Protein AF-A0A7S1MXW8-F1 (afdb_monomer)

Organism: Hemiselmis andersenii (NCBI:txid464988)

InterPro domains:
  IPR040503 tRNA uridine(34) hydroxylase, N-terminal [PF17773] (34-128)

Solvent-accessible surface area (backbone atoms only — not comparable to full-atom values): 9151 Å² total; per-residue (Å²): 136,61,68,63,59,51,55,48,69,64,61,74,37,89,61,66,40,98,86,70,44,45,81,88,77,61,58,49,83,75,39,88,33,26,31,38,38,37,39,62,32,83,33,71,36,93,52,51,68,58,50,50,50,51,52,46,70,64,35,55,81,42,56,36,22,23,46,32,31,32,10,49,59,18,39,31,37,43,33,39,30,22,53,84,33,44,72,58,53,51,45,48,44,62,42,34,79,58,40,53,88,54,66,75,47,69,54,76,76,36,53,80,92,68,56,94,51,96,49,65,43,74,40,84,40,90,56,56,66,92,80,84,63,96,62,87,76,68,74,90,72,62,79,82,87,68,53,77,64,59,48,62,75,71,111

pLDDT: mean 82.69, std 17.34, range [33.16, 98.06]

Nearest PDB structures (foldseek):
  4f67-assembly1_A  TM=8.092E-01  e=3.714E-08  Legionella pneumophila subsp. pneumophila str. Philadelphia 1
  8r0a-assembly1_J  TM=6.116E-01  e=1.715E-03  Homo sapiens
  8h6l-assembly1_4B  TM=6.075E-01  e=1.938E-03  Homo sapiens
  8y6o-assembly1_N  TM=6.286E-01  e=4.031E-03  Homo sapiens
  8h6j-assembly1_4B  TM=5.244E-01  e=1.518E-03  Homo sapiens

Secondary structure (DSSP, 8-state):
--HHHHHHHSSS-PPPPTTSPPTTS--GGG-S-EEEEEEEE----S-HHHHHHHHHHHHTTTT-EEEEEEETTEEEEEEEEEGGGHHHHHHHHHTSGGGTT---EE---B-GGG-S-SSEEEEE-S-SS--S-SS---TTS--PPPPHHHHHHT-

Foldseek 3Di:
DVVLVVVVVPWQAFDQPPVRAGPPRDQLVVFQWKKKKWWWFQAFDPDQVVVLVLCCVRCVRQVKFWEWETARRAITTIIIGRPVCVVNNVSSQCRDPRNPPIDIDIDDTHGPVPDPGDHHHYDYDNDNDPPVDPDDDPVVPPPDDDDPVRVVVVD

Sequence (155 aa):
TALFDDLAAKRRGYAIQEDGTLPGGVDPKDAKGWVMVSFYRLKGVADVEELVTRMRLAWEPLGVLGRVYVAEEGVNAQVSVPDNMVTMFESTVLAMDELEGVYLNKDDPLSMEQLPFSRLQIKPRRQVLSDGLGHGLDWDNNGKKLDPQEWHEAL

Radius of gyration: 17.22 Å; Cα contacts (8 Å, |Δi|>4): 247; chains: 1; bounding box: 45×51×38 Å

Mean predicted aligned error: 8.68 Å

Structure (mmCIF, N/CA/C/O backbone):
data_AF-A0A7S1MXW8-F1
#
_entry.id   AF-A0A7S1MXW8-F1
#
loop_
_atom_site.group_PDB
_atom_site.id
_atom_site.type_symbol
_atom_site.label_atom_id
_atom_site.label_alt_id
_atom_site.label_comp_id
_atom_site.label_asym_id
_atom_site.label_entity_id
_atom_site.label_seq_id
_atom_site.pdbx_PDB_ins_code
_atom_site.Cartn_x
_atom_site.Cartn_y
_atom_site.Cartn_z
_atom_site.occupancy
_atom_site.B_iso_or_equiv
_atom_site.auth_seq_id
_atom_site.auth_comp_id
_atom_site.auth_asym_id
_atom_site.auth_atom_id
_atom_site.pdbx_PDB_model_num
ATOM 1 N N . THR A 1 1 ? -10.030 18.985 -10.418 1.00 47.41 1 THR A N 1
ATOM 2 C CA . THR A 1 1 ? -11.459 18.654 -10.229 1.00 47.41 1 THR A CA 1
ATOM 3 C C . THR A 1 1 ? -12.115 18.032 -11.463 1.00 47.41 1 THR A C 1
ATOM 5 O O . THR A 1 1 ? -13.322 17.952 -11.504 1.00 47.41 1 THR A O 1
ATOM 8 N N . ALA A 1 2 ? -11.349 17.549 -12.456 1.00 33.16 2 ALA A N 1
ATOM 9 C CA . ALA A 1 2 ? -11.867 16.696 -13.544 1.00 33.16 2 ALA A CA 1
ATOM 10 C C . ALA A 1 2 ? -11.055 15.389 -13.691 1.00 33.16 2 ALA A C 1
ATOM 12 O O . ALA A 1 2 ? -11.583 14.372 -14.114 1.00 33.16 2 ALA A O 1
ATOM 13 N N . LEU A 1 3 ? -9.785 15.393 -13.258 1.00 35.97 3 LEU A N 1
ATOM 14 C CA . LEU A 1 3 ? -8.923 14.205 -13.203 1.00 35.97 3 LEU A CA 1
ATOM 15 C C . LEU A 1 3 ? -9.336 13.209 -12.097 1.00 35.97 3 LEU A C 1
ATOM 17 O O . LEU A 1 3 ? -9.142 12.012 -12.254 1.00 35.97 3 LEU A O 1
ATOM 21 N N . PHE A 1 4 ? -9.929 13.702 -11.000 1.00 38.59 4 PHE A N 1
ATOM 22 C CA . PHE A 1 4 ? -10.406 12.876 -9.878 1.00 38.59 4 PHE A CA 1
ATOM 23 C C . PHE A 1 4 ? -11.662 12.070 -10.244 1.00 38.59 4 PHE A C 1
ATOM 25 O O . PHE A 1 4 ? -11.725 10.880 -9.948 1.00 38.59 4 PHE A O 1
ATOM 32 N N . ASP A 1 5 ? -12.609 12.683 -10.957 1.00 37.53 5 ASP A N 1
ATOM 33 C CA . ASP A 1 5 ? -13.838 12.004 -11.382 1.00 37.53 5 ASP A CA 1
ATOM 34 C C . ASP A 1 5 ? -13.586 11.021 -12.537 1.00 37.53 5 ASP A C 1
ATOM 36 O O . ASP A 1 5 ? -14.232 9.978 -12.606 1.00 37.53 5 ASP A O 1
ATOM 40 N N . ASP A 1 6 ? -12.603 11.288 -13.411 1.00 38.28 6 ASP A N 1
ATOM 41 C CA . ASP A 1 6 ? -12.245 10.357 -14.497 1.00 38.28 6 ASP A CA 1
ATOM 42 C C . ASP A 1 6 ? -11.466 9.128 -13.976 1.00 38.28 6 ASP A C 1
ATOM 44 O O . ASP A 1 6 ? -11.651 8.025 -14.495 1.00 38.28 6 ASP A O 1
ATOM 48 N N . LEU A 1 7 ? -10.683 9.279 -12.894 1.00 40.88 7 LEU A N 1
ATOM 49 C CA . LEU A 1 7 ? -10.058 8.163 -12.160 1.00 40.88 7 LEU A CA 1
ATOM 50 C C . LEU A 1 7 ? -11.096 7.277 -11.451 1.00 40.88 7 LEU A C 1
ATOM 52 O O . LEU A 1 7 ? -10.942 6.059 -11.425 1.00 40.88 7 LEU A O 1
ATOM 56 N N . ALA A 1 8 ? -12.176 7.863 -10.926 1.00 41.28 8 ALA A N 1
ATOM 57 C CA . ALA A 1 8 ? -13.292 7.114 -10.345 1.00 41.28 8 ALA A CA 1
ATOM 58 C C . ALA A 1 8 ? -14.174 6.433 -11.416 1.00 41.28 8 ALA A C 1
ATOM 60 O O . ALA A 1 8 ? -14.718 5.352 -11.188 1.00 41.28 8 ALA A O 1
ATOM 61 N N . ALA A 1 9 ? -14.307 7.036 -12.603 1.00 39.56 9 ALA A N 1
ATOM 62 C CA . ALA A 1 9 ? -15.196 6.550 -13.660 1.00 39.56 9 ALA A CA 1
ATOM 63 C C . ALA A 1 9 ? -14.591 5.438 -14.539 1.00 39.56 9 ALA A C 1
ATOM 65 O O . ALA A 1 9 ? -15.334 4.641 -15.121 1.00 39.56 9 ALA A O 1
ATOM 66 N N . LYS A 1 10 ? -13.259 5.338 -14.650 1.00 42.16 10 LYS A N 1
ATOM 67 C CA . LYS A 1 10 ? -12.596 4.346 -15.512 1.00 42.16 10 LYS A CA 1
ATOM 68 C C . LYS A 1 10 ? -11.809 3.319 -14.696 1.00 42.16 10 LYS A C 1
ATOM 70 O O . LYS A 1 10 ? -10.613 3.451 -14.493 1.00 42.16 10 LYS A O 1
ATOM 75 N N . ARG A 1 11 ? -12.515 2.221 -14.391 1.00 39.59 11 ARG A N 1
ATOM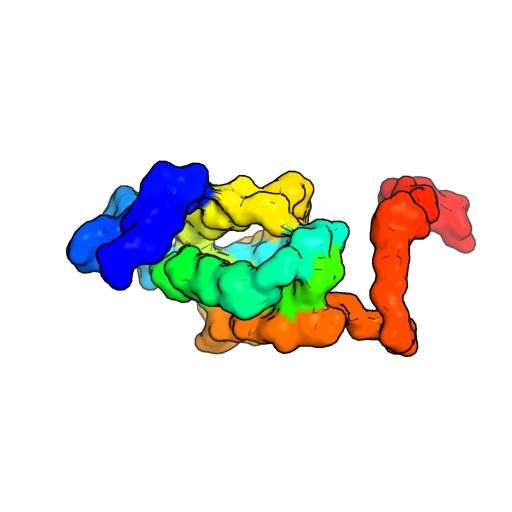 76 C CA . ARG A 1 11 ? -12.045 0.903 -13.898 1.00 39.59 11 ARG A CA 1
ATOM 77 C C . ARG A 1 11 ? -11.887 0.753 -12.375 1.00 39.59 11 ARG A C 1
ATOM 79 O O . ARG A 1 11 ? -10.837 0.972 -11.798 1.00 39.59 11 ARG A O 1
ATOM 86 N N . ARG A 1 12 ? -12.964 0.219 -11.777 1.00 43.47 12 ARG A N 1
ATOM 87 C CA . ARG A 1 12 ? -13.016 -0.635 -10.567 1.00 43.47 12 ARG A CA 1
ATOM 88 C C . ARG A 1 12 ? -12.206 -0.177 -9.335 1.00 43.47 12 ARG A C 1
ATOM 90 O O . ARG A 1 12 ? -11.731 -1.023 -8.593 1.00 43.47 12 ARG A O 1
ATOM 97 N N . GLY A 1 13 ? -12.134 1.121 -9.055 1.00 40.09 13 GLY A N 1
ATOM 98 C CA . GLY A 1 13 ? -11.641 1.667 -7.784 1.00 40.09 13 GLY A CA 1
ATOM 99 C C . GLY A 1 13 ? -12.756 2.386 -7.024 1.00 40.09 13 GLY A C 1
ATOM 100 O O . GLY A 1 13 ? -13.527 3.128 -7.622 1.00 40.09 13 GLY A O 1
ATOM 101 N N . TYR A 1 14 ? -12.864 2.117 -5.724 1.00 52.69 14 TYR A N 1
ATOM 102 C CA . TYR A 1 14 ? -13.848 2.672 -4.787 1.00 52.69 14 TYR A CA 1
ATOM 103 C C . TYR A 1 14 ? -13.944 4.213 -4.875 1.00 52.69 14 TYR A C 1
ATOM 105 O O . TYR A 1 14 ? -12.950 4.903 -4.659 1.00 52.69 14 TYR A O 1
ATOM 113 N N . ALA A 1 15 ? -15.136 4.759 -5.145 1.00 51.59 15 ALA A N 1
ATOM 114 C CA . ALA A 1 15 ? -15.403 6.188 -4.985 1.00 51.59 15 ALA A CA 1
ATOM 115 C C . ALA A 1 15 ? -15.749 6.468 -3.515 1.00 51.59 15 ALA A C 1
ATOM 117 O O . ALA A 1 15 ? -16.684 5.876 -2.972 1.00 51.59 15 ALA A O 1
ATOM 118 N N . ILE A 1 16 ? -14.990 7.354 -2.868 1.00 52.56 16 ILE A N 1
ATOM 119 C CA . ILE A 1 16 ? -15.400 7.962 -1.597 1.00 52.56 16 ILE A CA 1
ATOM 120 C C . ILE A 1 16 ? -16.691 8.738 -1.886 1.00 52.56 16 ILE A C 1
ATOM 122 O O . ILE A 1 16 ? -16.754 9.462 -2.880 1.00 52.56 16 ILE A O 1
ATOM 126 N N . GLN A 1 17 ? -17.728 8.546 -1.069 1.00 54.22 17 GLN A N 1
ATOM 127 C CA . GLN A 1 17 ? -18.995 9.258 -1.246 1.00 54.22 17 GLN A CA 1
ATOM 128 C C . GLN A 1 17 ? -18.777 10.774 -1.083 1.00 54.22 17 GLN A C 1
ATOM 130 O O . GLN A 1 17 ? -17.803 11.202 -0.465 1.00 54.22 17 GLN A O 1
ATOM 135 N N . GLU A 1 18 ? -19.666 11.606 -1.635 1.00 47.53 18 GLU A N 1
ATOM 136 C CA . GLU A 1 18 ? -19.525 13.077 -1.586 1.00 47.53 18 GLU A CA 1
ATOM 137 C C . GLU A 1 18 ? -19.426 13.637 -0.152 1.00 47.53 18 GLU A C 1
ATOM 139 O O . GLU A 1 18 ? -18.860 14.708 0.060 1.00 47.53 18 GLU A O 1
ATOM 144 N N . ASP A 1 19 ? -19.934 12.901 0.840 1.00 53.47 19 ASP A N 1
ATOM 145 C CA . ASP A 1 19 ? -19.858 13.222 2.268 1.00 53.47 19 ASP A CA 1
ATOM 146 C C . ASP A 1 19 ? -18.557 12.747 2.950 1.00 53.47 19 ASP A C 1
ATOM 148 O O . ASP A 1 19 ? -18.391 12.905 4.161 1.00 53.47 19 ASP A O 1
ATOM 152 N N . GLY A 1 20 ? -17.622 12.173 2.188 1.00 55.38 20 GLY A N 1
ATOM 153 C CA . GLY A 1 20 ? -16.368 11.620 2.690 1.00 55.38 20 GLY A CA 1
ATOM 154 C C . GLY A 1 20 ? -16.490 10.210 3.273 1.00 55.38 20 GLY A C 1
ATOM 155 O O . GLY A 1 20 ? -15.490 9.680 3.759 1.00 55.38 20 GLY A O 1
ATOM 156 N N . THR A 1 21 ? -17.674 9.587 3.243 1.00 57.84 21 THR A N 1
ATOM 157 C CA . THR A 1 21 ? -17.875 8.251 3.815 1.00 57.84 21 THR A CA 1
ATOM 158 C C . THR A 1 21 ? -17.450 7.145 2.854 1.00 57.84 21 THR A C 1
ATOM 160 O O . THR A 1 21 ? -17.651 7.204 1.634 1.00 57.84 21 THR A O 1
ATOM 163 N N . LEU A 1 22 ? -16.867 6.083 3.413 1.00 66.81 22 LEU A N 1
ATOM 164 C CA . LEU A 1 22 ? -16.585 4.875 2.651 1.00 66.81 22 LEU A CA 1
ATOM 165 C C . LEU A 1 22 ? -17.907 4.155 2.322 1.00 66.81 22 LEU A C 1
ATOM 167 O O . LEU A 1 22 ? -18.803 4.084 3.171 1.00 66.81 22 LEU A O 1
ATOM 171 N N . PRO A 1 23 ? -18.060 3.609 1.104 1.00 60.16 23 PRO A N 1
ATOM 172 C CA . PRO A 1 23 ? -19.221 2.812 0.729 1.00 60.16 23 PRO A CA 1
ATOM 173 C C . PRO A 1 23 ? -19.513 1.709 1.749 1.00 60.16 23 PRO A C 1
ATOM 175 O O . PRO A 1 23 ? -18.632 0.930 2.113 1.00 60.16 23 PRO A O 1
ATOM 178 N N . GLY A 1 24 ? -20.768 1.653 2.200 1.00 65.81 24 GLY A N 1
ATOM 179 C CA . GLY A 1 24 ? -21.223 0.732 3.246 1.00 65.81 24 GLY A CA 1
ATOM 180 C C . GLY A 1 24 ? -21.213 1.312 4.665 1.00 65.81 24 GLY A C 1
ATOM 181 O O . GLY A 1 24 ? -21.635 0.616 5.582 1.00 65.81 24 GLY A O 1
ATOM 182 N N . GLY A 1 25 ? -20.775 2.565 4.855 1.00 70.38 25 GLY A N 1
ATOM 183 C CA . GLY A 1 25 ? -20.813 3.249 6.155 1.00 70.38 25 GLY A CA 1
ATOM 184 C C . GLY A 1 25 ? -19.839 2.680 7.190 1.00 70.38 25 GLY A C 1
ATOM 185 O O . GLY A 1 25 ? -20.040 2.872 8.385 1.00 70.38 25 GLY A O 1
ATOM 186 N N . VAL A 1 26 ? -18.816 1.950 6.742 1.00 79.00 26 VAL A N 1
ATOM 187 C CA . VAL A 1 26 ? -17.815 1.325 7.612 1.00 79.00 26 VAL A CA 1
ATOM 188 C C . VAL A 1 26 ? -16.696 2.335 7.888 1.00 79.00 26 VAL A C 1
ATOM 190 O O . VAL A 1 26 ? -16.074 2.824 6.944 1.00 79.00 26 VAL A O 1
ATOM 193 N N . ASP A 1 27 ? -16.428 2.647 9.159 1.00 86.50 27 ASP A N 1
ATOM 194 C CA . ASP A 1 27 ? -15.302 3.498 9.572 1.00 86.50 27 ASP A CA 1
ATOM 195 C C . ASP A 1 27 ? -14.084 2.613 9.921 1.00 86.50 27 ASP A C 1
ATOM 197 O O . ASP A 1 27 ? -14.213 1.667 10.707 1.00 86.50 27 ASP A O 1
ATOM 201 N N . PRO A 1 28 ? -12.879 2.882 9.380 1.00 87.94 28 PRO A N 1
ATOM 202 C CA . PRO A 1 28 ? -11.656 2.168 9.761 1.00 87.94 28 PRO A CA 1
ATOM 203 C C . PRO A 1 28 ? -11.374 2.168 11.270 1.00 87.94 28 PRO A C 1
ATOM 205 O O . PRO A 1 28 ? -10.707 1.269 11.775 1.00 87.94 28 PRO A O 1
ATOM 208 N N . LYS A 1 29 ? -11.878 3.162 12.011 1.00 88.06 29 LYS A N 1
ATOM 209 C CA . LYS A 1 29 ? -11.718 3.266 13.470 1.00 88.06 29 LYS A CA 1
ATOM 210 C C . LYS A 1 29 ? -12.522 2.230 14.251 1.00 88.06 29 LYS A C 1
ATOM 212 O O . LYS A 1 29 ? -12.188 1.980 15.405 1.00 88.06 29 LYS A O 1
ATOM 217 N N . ASP A 1 30 ? -13.536 1.626 13.636 1.00 90.88 30 ASP A N 1
ATOM 218 C CA . ASP A 1 30 ? -14.349 0.573 14.255 1.00 90.88 30 ASP A CA 1
ATOM 219 C C . ASP A 1 30 ? -13.671 -0.811 14.206 1.00 90.88 30 ASP A C 1
ATOM 221 O O . ASP A 1 30 ? -14.241 -1.807 14.665 1.00 90.88 30 ASP A O 1
ATOM 225 N N . ALA A 1 31 ? -12.462 -0.891 13.639 1.00 90.94 31 ALA A N 1
ATOM 226 C CA . ALA A 1 31 ? -11.680 -2.115 13.554 1.00 90.94 31 ALA A CA 1
ATOM 227 C C . ALA A 1 31 ? -11.335 -2.682 14.935 1.00 90.94 31 ALA A C 1
ATOM 229 O O . ALA A 1 31 ? -11.013 -1.953 15.877 1.00 90.94 31 ALA A O 1
ATOM 230 N N . LYS A 1 32 ? -11.366 -4.012 15.048 1.00 91.00 32 LYS A N 1
ATOM 231 C CA . LYS A 1 32 ? -11.055 -4.726 16.303 1.00 91.00 32 LYS A CA 1
ATOM 232 C C . LYS A 1 32 ? -9.635 -5.274 16.329 1.00 91.00 32 LYS A C 1
ATOM 234 O O . LYS A 1 32 ? -9.137 -5.647 17.390 1.00 91.00 32 LYS A O 1
ATOM 239 N N . GLY A 1 33 ? -8.993 -5.303 15.173 1.00 94.19 33 GLY A N 1
ATOM 240 C CA . GLY A 1 33 ? -7.628 -5.742 14.982 1.00 94.19 33 GLY A CA 1
ATOM 241 C C . GLY A 1 33 ? -7.107 -5.309 13.623 1.00 94.19 33 GLY A C 1
ATOM 242 O O . GLY A 1 33 ? -7.748 -4.560 12.882 1.00 94.19 33 GLY A O 1
ATOM 243 N N . TRP A 1 34 ? -5.911 -5.785 13.313 1.00 96.25 34 TRP A N 1
ATOM 244 C CA . TRP A 1 34 ? -5.182 -5.411 12.113 1.00 96.25 34 TRP A CA 1
ATOM 245 C C . TRP A 1 34 ? -4.628 -6.646 11.431 1.00 96.25 34 TRP A C 1
ATOM 247 O O . TRP A 1 34 ? -4.123 -7.545 12.093 1.00 96.25 34 TRP A O 1
ATOM 257 N N . VAL A 1 35 ? -4.670 -6.670 10.107 1.00 96.38 35 VAL A N 1
ATOM 258 C CA . VAL A 1 35 ? -4.050 -7.722 9.303 1.00 96.38 35 VAL A CA 1
ATOM 259 C C . VAL A 1 35 ? -2.788 -7.151 8.679 1.00 96.38 35 VAL A C 1
ATOM 261 O O . VAL A 1 35 ? -2.840 -6.124 7.996 1.00 96.38 35 VAL A O 1
ATOM 264 N N . MET A 1 36 ? -1.642 -7.792 8.919 1.00 96.75 36 MET A N 1
ATOM 265 C CA . MET A 1 36 ? -0.435 -7.449 8.172 1.00 96.75 36 MET A CA 1
ATOM 266 C C . MET A 1 36 ? -0.501 -8.077 6.792 1.00 96.75 36 MET A C 1
ATOM 268 O O . MET A 1 36 ? -0.794 -9.261 6.647 1.00 96.75 36 MET A O 1
ATOM 272 N N . VAL A 1 37 ? -0.221 -7.264 5.782 1.00 97.31 37 VAL A N 1
ATOM 273 C CA . VAL A 1 37 ? -0.182 -7.678 4.389 1.00 97.31 37 VA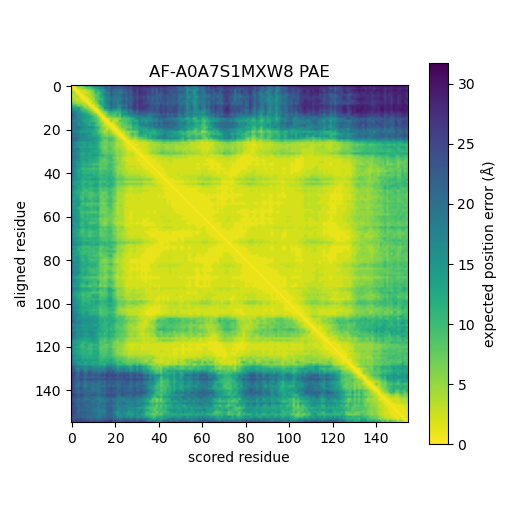L A CA 1
ATOM 274 C C . VAL A 1 37 ? 1.173 -7.297 3.817 1.00 97.31 37 VAL A C 1
ATOM 276 O O . VAL A 1 37 ? 1.579 -6.133 3.856 1.00 97.31 37 VAL A O 1
ATOM 279 N N . SER A 1 38 ? 1.880 -8.282 3.281 1.00 96.94 38 SER A N 1
ATOM 280 C CA . SER A 1 38 ? 3.143 -8.091 2.573 1.00 96.94 38 SER A CA 1
ATOM 281 C C . SER A 1 38 ? 3.022 -8.585 1.141 1.00 96.94 38 SER A C 1
ATOM 283 O O . SER A 1 38 ? 2.401 -9.613 0.866 1.00 96.94 38 SER A O 1
ATOM 285 N N . PHE A 1 39 ? 3.584 -7.827 0.207 1.00 96.88 39 PHE A N 1
ATOM 286 C CA . PHE A 1 39 ? 3.603 -8.206 -1.198 1.00 96.88 39 PHE A CA 1
ATOM 287 C C . PHE A 1 39 ? 4.699 -7.479 -1.963 1.00 96.88 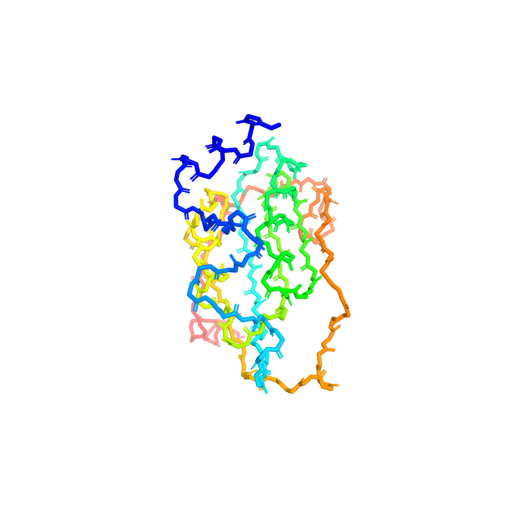39 PHE A C 1
ATOM 289 O O . PHE A 1 39 ? 5.144 -6.390 -1.599 1.00 96.88 39 PHE A O 1
ATOM 296 N N . TYR A 1 40 ? 5.100 -8.080 -3.074 1.00 95.12 40 TYR A N 1
ATOM 297 C CA . TYR A 1 40 ? 5.940 -7.441 -4.069 1.00 95.12 40 TYR A CA 1
ATOM 298 C C . TYR A 1 40 ? 5.417 -7.787 -5.459 1.00 95.12 40 TYR A C 1
ATOM 300 O O . TYR A 1 40 ? 4.862 -8.866 -5.688 1.00 95.12 40 TYR A O 1
ATOM 308 N N . ARG A 1 41 ? 5.594 -6.865 -6.399 1.00 93.12 41 ARG A N 1
ATOM 309 C CA . ARG A 1 41 ? 5.234 -7.059 -7.799 1.00 93.12 41 ARG A CA 1
ATOM 310 C C . ARG A 1 41 ? 6.264 -6.360 -8.666 1.00 93.12 41 ARG A C 1
ATOM 312 O O . ARG A 1 41 ? 6.403 -5.149 -8.585 1.00 93.12 41 ARG A O 1
ATOM 319 N N . LEU A 1 42 ? 6.971 -7.133 -9.480 1.00 90.62 42 LEU A N 1
ATOM 320 C CA . LEU A 1 42 ? 8.009 -6.645 -10.389 1.00 90.62 42 LEU A CA 1
ATOM 321 C C . LEU A 1 42 ? 7.401 -6.502 -11.788 1.00 90.62 42 LEU A C 1
ATOM 323 O O . LEU A 1 42 ? 7.672 -7.293 -12.685 1.00 90.62 42 LEU A O 1
ATOM 327 N N . LYS A 1 43 ? 6.448 -5.574 -11.911 1.00 89.31 43 LYS A N 1
ATOM 328 C CA . LYS A 1 43 ? 5.798 -5.194 -13.171 1.00 89.31 43 LYS A CA 1
ATOM 329 C C . LYS A 1 43 ? 6.140 -3.731 -13.417 1.00 89.31 43 LYS A C 1
ATOM 331 O O . LYS A 1 43 ? 6.025 -2.926 -12.496 1.00 89.31 43 LYS A O 1
ATOM 336 N N . GLY A 1 44 ? 6.551 -3.412 -14.643 1.00 89.38 44 GLY A N 1
ATOM 337 C CA . GLY A 1 44 ? 7.003 -2.071 -15.002 1.00 89.38 44 GLY A CA 1
ATOM 338 C C . GLY A 1 44 ? 5.978 -0.986 -14.661 1.00 89.38 44 GLY A C 1
ATOM 339 O O . GLY A 1 44 ? 4.793 -1.129 -14.967 1.00 89.38 44 GLY A O 1
ATOM 340 N N . VAL A 1 45 ? 6.450 0.098 -14.050 1.00 93.19 45 VAL A N 1
ATOM 341 C CA . VAL A 1 45 ? 5.661 1.276 -13.672 1.00 93.19 45 VAL A CA 1
ATOM 342 C C . VAL A 1 45 ? 6.056 2.431 -14.586 1.00 93.19 45 VAL A C 1
ATOM 344 O O . VAL A 1 45 ? 7.198 2.881 -14.554 1.00 93.19 45 VAL A O 1
ATOM 347 N N . ALA A 1 46 ? 5.116 2.908 -15.406 1.00 92.50 46 ALA A N 1
ATOM 348 C CA . ALA A 1 46 ? 5.385 3.966 -16.384 1.00 92.50 46 ALA A CA 1
ATOM 349 C C . ALA A 1 46 ? 5.572 5.346 -15.732 1.00 92.50 46 ALA A C 1
ATOM 351 O O . ALA A 1 46 ? 6.468 6.091 -16.120 1.00 92.50 46 ALA A O 1
ATOM 352 N N . ASP A 1 47 ? 4.740 5.668 -14.739 1.00 94.69 47 ASP A N 1
ATOM 353 C CA . ASP A 1 47 ? 4.834 6.898 -13.954 1.00 94.69 47 ASP A CA 1
ATOM 354 C C . ASP A 1 47 ? 4.769 6.560 -12.458 1.00 94.69 47 ASP A C 1
ATOM 356 O O . ASP A 1 47 ? 3.718 6.246 -11.890 1.00 94.69 47 ASP A O 1
ATOM 360 N N . VAL A 1 48 ? 5.941 6.587 -11.820 1.00 96.06 48 VAL A N 1
ATOM 361 C CA . VAL A 1 48 ? 6.104 6.266 -10.398 1.00 96.06 48 VAL A CA 1
ATOM 362 C C . VAL A 1 48 ? 5.354 7.262 -9.513 1.00 96.06 48 VAL A C 1
ATOM 364 O O . VAL A 1 48 ? 4.734 6.854 -8.532 1.00 96.06 48 VAL A O 1
ATOM 367 N N . GLU A 1 49 ? 5.387 8.554 -9.836 1.00 95.81 49 GLU A N 1
ATOM 368 C CA . GLU A 1 49 ? 4.761 9.591 -9.007 1.00 95.81 49 GLU A CA 1
ATOM 369 C C . GLU A 1 49 ? 3.232 9.536 -9.102 1.00 95.81 49 GLU A C 1
ATOM 371 O O . GLU A 1 49 ? 2.526 9.712 -8.098 1.00 95.81 49 GLU A O 1
ATOM 376 N N . GLU A 1 50 ? 2.709 9.221 -10.289 1.00 94.56 50 GLU A N 1
ATOM 377 C CA . GLU A 1 50 ? 1.283 8.982 -10.492 1.00 94.56 50 GLU A CA 1
ATOM 378 C C . GLU A 1 50 ? 0.804 7.773 -9.676 1.00 94.56 50 GLU A C 1
ATOM 380 O O . GLU A 1 50 ? -0.177 7.879 -8.933 1.00 94.56 50 GLU A O 1
ATOM 385 N N . LEU A 1 51 ? 1.524 6.645 -9.733 1.00 94.75 51 LEU A N 1
ATOM 386 C CA . LEU A 1 51 ? 1.175 5.449 -8.962 1.00 94.75 51 LEU A CA 1
ATOM 387 C C . LEU A 1 51 ? 1.254 5.700 -7.449 1.00 94.75 51 LEU A C 1
ATOM 389 O O . LEU A 1 51 ? 0.357 5.293 -6.709 1.00 94.75 51 LEU A O 1
ATOM 393 N N . VAL A 1 52 ? 2.278 6.420 -6.978 1.00 95.19 52 VAL A N 1
ATOM 394 C CA . VAL A 1 52 ? 2.402 6.821 -5.565 1.00 95.19 52 VAL A CA 1
ATOM 395 C C . VAL A 1 52 ? 1.197 7.658 -5.134 1.00 95.19 52 VAL A C 1
ATOM 397 O O . VAL A 1 52 ? 0.636 7.422 -4.060 1.00 95.19 52 VAL A O 1
ATOM 400 N N . THR A 1 53 ? 0.780 8.615 -5.965 1.00 92.88 53 THR A N 1
ATOM 401 C CA . THR A 1 53 ? -0.413 9.435 -5.718 1.00 92.88 53 THR A CA 1
ATOM 402 C C . THR A 1 53 ? -1.679 8.583 -5.668 1.00 92.88 53 THR A C 1
ATOM 404 O O . THR A 1 53 ? -2.446 8.699 -4.712 1.00 92.88 53 THR A O 1
ATOM 407 N N . ARG A 1 54 ? -1.880 7.683 -6.640 1.00 92.69 54 ARG A N 1
ATOM 408 C CA . ARG A 1 54 ? -3.037 6.774 -6.679 1.00 92.69 54 ARG A CA 1
ATOM 409 C C . ARG A 1 54 ? -3.111 5.883 -5.441 1.00 92.69 54 ARG A C 1
ATOM 411 O O . ARG A 1 54 ? -4.158 5.822 -4.802 1.00 92.69 54 ARG A O 1
ATOM 418 N N . MET A 1 55 ? -2.004 5.244 -5.062 1.00 94.81 55 MET A N 1
ATOM 419 C CA . MET A 1 55 ? -1.929 4.413 -3.854 1.00 94.81 55 MET A CA 1
ATOM 420 C C . MET A 1 55 ? -2.249 5.214 -2.595 1.00 94.81 55 MET A C 1
ATOM 422 O O . MET A 1 55 ? -2.987 4.748 -1.733 1.00 94.81 55 MET A O 1
ATOM 426 N N . ARG A 1 56 ? -1.725 6.440 -2.491 1.00 92.81 56 ARG A N 1
ATOM 427 C CA . ARG A 1 56 ? -1.976 7.309 -1.341 1.00 92.81 56 ARG A CA 1
ATOM 428 C C . ARG A 1 56 ? -3.458 7.632 -1.198 1.00 92.81 56 ARG A C 1
ATOM 430 O O . ARG A 1 56 ? -4.025 7.415 -0.131 1.00 92.81 56 ARG A O 1
ATOM 437 N N . LEU A 1 57 ? -4.072 8.107 -2.279 1.00 87.62 57 LEU A N 1
ATOM 438 C CA . LEU A 1 57 ? -5.486 8.475 -2.305 1.00 87.62 57 LEU A CA 1
AT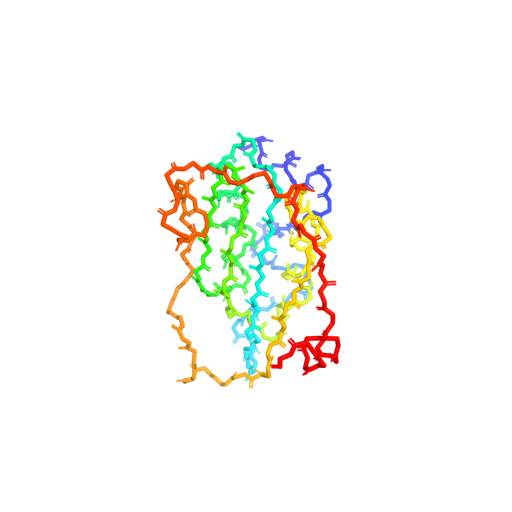OM 439 C C . LEU A 1 57 ? -6.400 7.277 -2.036 1.00 87.62 57 LEU A C 1
ATOM 441 O O . LEU A 1 57 ? -7.436 7.441 -1.403 1.00 87.62 57 LEU A O 1
ATOM 445 N N . ALA A 1 58 ? -6.011 6.082 -2.484 1.00 88.06 58 ALA A N 1
ATOM 446 C CA . ALA A 1 58 ? -6.781 4.867 -2.259 1.00 88.06 58 ALA A CA 1
ATOM 447 C C . ALA A 1 58 ? -6.646 4.320 -0.829 1.00 88.06 58 ALA A C 1
ATOM 449 O O . ALA A 1 58 ? -7.613 3.785 -0.297 1.00 88.06 58 ALA A O 1
ATOM 450 N N . TRP A 1 59 ? -5.464 4.402 -0.208 1.00 94.62 59 TRP A N 1
ATOM 451 C CA . TRP A 1 59 ? -5.166 3.661 1.027 1.00 94.62 59 TRP A CA 1
ATOM 452 C C . TRP A 1 59 ? -5.202 4.508 2.301 1.00 94.62 59 TRP A C 1
ATOM 454 O O . TRP A 1 59 ? -5.522 3.969 3.361 1.00 94.62 59 TRP A O 1
ATOM 464 N N . GLU A 1 60 ? -4.921 5.815 2.232 1.00 91.50 60 GLU A N 1
ATOM 465 C CA . GLU A 1 60 ? -5.029 6.700 3.406 1.00 91.50 60 GLU A CA 1
ATOM 466 C C . GLU A 1 60 ? -6.454 6.729 3.999 1.00 91.50 60 GLU A C 1
ATOM 468 O O . GLU A 1 60 ? -6.577 6.568 5.216 1.00 91.50 60 GLU A O 1
ATOM 473 N N . PRO A 1 61 ? -7.538 6.841 3.201 1.00 90.56 61 PRO A N 1
ATOM 474 C CA . PRO A 1 61 ? -8.908 6.835 3.726 1.00 90.56 61 PRO A CA 1
ATOM 475 C C . PRO A 1 61 ? -9.312 5.516 4.390 1.00 90.56 61 PRO A C 1
ATOM 477 O O . PRO A 1 61 ? -10.188 5.509 5.245 1.0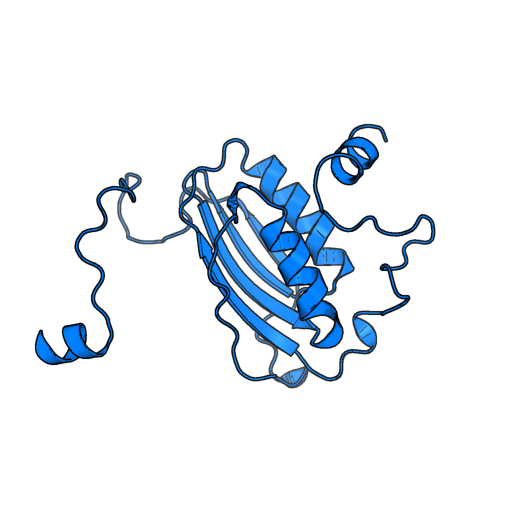0 90.56 61 PRO A O 1
ATOM 480 N N . LEU A 1 62 ? -8.663 4.407 4.022 1.00 92.25 62 LEU A N 1
ATOM 481 C CA . LEU A 1 62 ? -8.909 3.079 4.592 1.00 92.25 62 LEU A CA 1
ATOM 482 C C . LEU A 1 62 ? -8.191 2.864 5.931 1.00 92.25 62 LEU A C 1
ATOM 484 O O . LEU A 1 62 ? -8.249 1.773 6.488 1.00 92.25 62 LEU A O 1
ATOM 488 N N . GLY A 1 63 ? -7.460 3.864 6.434 1.00 94.06 63 GLY A N 1
ATOM 489 C CA . GLY A 1 63 ? -6.689 3.742 7.670 1.00 94.06 63 GLY A CA 1
ATOM 490 C C . GLY A 1 63 ? -5.476 2.814 7.554 1.00 94.06 63 GLY A C 1
ATOM 491 O O . GLY A 1 63 ? -4.963 2.360 8.573 1.00 94.06 63 GLY A O 1
ATOM 492 N N . VAL A 1 64 ? -5.007 2.522 6.337 1.00 96.75 64 VAL A N 1
ATOM 493 C CA . VAL A 1 64 ? -3.833 1.667 6.116 1.00 96.75 64 VAL A CA 1
ATOM 494 C C . VAL A 1 64 ? -2.590 2.333 6.701 1.00 96.75 64 VAL A C 1
ATOM 496 O O . VAL A 1 64 ? -2.365 3.531 6.534 1.00 96.75 64 VAL A O 1
ATOM 499 N N . LEU A 1 65 ? -1.743 1.541 7.350 1.00 97.31 65 LEU A N 1
ATOM 500 C CA . LEU A 1 65 ? -0.434 1.946 7.861 1.00 97.31 65 LEU A CA 1
ATOM 501 C C . LEU A 1 65 ? 0.638 1.098 7.184 1.00 97.31 65 LEU A C 1
ATOM 503 O O . LEU A 1 65 ? 0.357 -0.021 6.777 1.00 97.31 65 LEU A O 1
ATOM 507 N N . GLY A 1 66 ? 1.873 1.582 7.050 1.00 97.06 66 GLY A N 1
ATOM 508 C CA . GLY A 1 66 ? 2.907 0.752 6.431 1.00 97.06 66 GLY A CA 1
ATOM 509 C C . GLY A 1 66 ? 3.986 1.487 5.675 1.00 97.06 66 GLY A C 1
ATOM 510 O O . GLY A 1 66 ? 4.093 2.715 5.699 1.00 97.06 66 GLY A O 1
ATOM 511 N N . ARG A 1 67 ? 4.796 0.699 4.974 1.00 97.75 67 ARG A N 1
ATOM 512 C CA . ARG A 1 67 ? 5.835 1.169 4.065 1.00 97.75 67 ARG A CA 1
ATOM 513 C C . ARG A 1 67 ? 5.634 0.540 2.702 1.00 97.75 67 ARG A C 1
ATOM 515 O O . ARG A 1 67 ? 5.481 -0.670 2.582 1.00 97.75 67 ARG A O 1
ATOM 522 N N . VAL A 1 68 ? 5.671 1.388 1.690 1.00 98.06 68 VAL A N 1
ATOM 523 C CA . VAL A 1 68 ? 5.496 1.005 0.296 1.00 98.06 68 VAL A CA 1
ATOM 524 C C . VAL A 1 68 ? 6.590 1.704 -0.492 1.00 98.06 68 VAL A C 1
ATOM 526 O O . VAL A 1 68 ? 6.784 2.917 -0.372 1.00 98.06 68 VAL A O 1
ATOM 529 N N . TYR A 1 69 ? 7.333 0.933 -1.267 1.00 97.69 69 TYR A N 1
ATOM 530 C CA . TYR A 1 69 ? 8.355 1.416 -2.174 1.00 97.69 69 TYR A CA 1
ATOM 531 C C . TYR A 1 69 ? 7.886 1.193 -3.598 1.00 97.69 69 TYR A C 1
ATOM 533 O O . TYR A 1 69 ? 7.430 0.104 -3.936 1.00 97.69 69 TYR A O 1
ATOM 541 N N . VAL A 1 70 ? 8.006 2.240 -4.404 1.00 97.25 70 VAL A N 1
ATOM 542 C CA . VAL A 1 70 ? 7.616 2.235 -5.812 1.00 97.25 70 VAL A CA 1
ATOM 543 C C . VAL A 1 70 ? 8.828 2.658 -6.628 1.00 97.25 70 VAL A C 1
ATOM 545 O O . VAL A 1 70 ? 9.470 3.655 -6.298 1.00 97.25 70 VAL A O 1
ATOM 548 N N . ALA A 1 71 ? 9.157 1.894 -7.658 1.00 95.00 71 ALA A N 1
ATOM 549 C CA . ALA A 1 71 ? 10.196 2.204 -8.630 1.00 95.00 71 ALA A CA 1
ATOM 550 C C . ALA A 1 71 ? 9.709 1.807 -10.028 1.00 95.00 71 ALA A C 1
ATOM 552 O O . ALA A 1 71 ? 8.687 1.139 -10.161 1.00 95.00 71 ALA A O 1
ATOM 553 N N . GLU A 1 72 ? 10.458 2.172 -11.066 1.00 93.31 72 GLU A N 1
ATOM 554 C CA . GLU A 1 72 ? 10.123 1.812 -12.454 1.00 93.31 72 GLU A CA 1
ATOM 555 C C . GLU A 1 72 ? 10.013 0.291 -12.658 1.00 93.31 72 GLU A C 1
ATOM 557 O O . GLU A 1 72 ? 9.232 -0.165 -13.484 1.00 93.31 72 GLU A O 1
ATOM 562 N N . GLU A 1 73 ? 10.747 -0.508 -11.878 1.00 90.81 73 GLU A N 1
ATOM 563 C CA . GLU A 1 73 ? 10.698 -1.975 -11.944 1.00 90.81 73 GLU A CA 1
ATOM 564 C C . GLU A 1 73 ? 9.485 -2.598 -11.229 1.00 90.81 73 GLU A C 1
ATOM 566 O O . GLU A 1 73 ? 9.204 -3.779 -11.434 1.00 90.81 73 GLU A O 1
ATOM 571 N N . GLY A 1 74 ? 8.782 -1.842 -10.373 1.00 93.56 74 GLY A N 1
ATOM 572 C CA . GLY A 1 74 ? 7.637 -2.361 -9.631 1.00 93.56 74 GLY A CA 1
ATOM 573 C C . GLY A 1 74 ? 7.432 -1.796 -8.228 1.00 93.56 74 GLY A C 1
ATOM 574 O O . GLY A 1 74 ? 7.770 -0.653 -7.915 1.00 93.56 74 GLY A O 1
ATOM 575 N N . VAL A 1 75 ? 6.827 -2.621 -7.371 1.00 96.69 75 VAL A N 1
ATOM 576 C CA . VAL A 1 75 ? 6.353 -2.258 -6.030 1.00 96.69 75 VAL A CA 1
ATOM 577 C C . VAL A 1 75 ? 6.788 -3.298 -5.000 1.00 96.69 75 VAL A C 1
ATOM 579 O O . VAL A 1 75 ? 6.690 -4.501 -5.238 1.00 96.69 75 VAL A O 1
ATOM 582 N N . ASN A 1 76 ? 7.205 -2.836 -3.823 1.00 97.06 76 ASN A N 1
ATOM 583 C CA . ASN A 1 76 ? 7.381 -3.655 -2.623 1.00 97.06 76 ASN A CA 1
ATOM 584 C C . ASN A 1 76 ? 6.642 -2.995 -1.455 1.00 97.06 76 ASN A C 1
ATOM 586 O O . ASN A 1 76 ? 6.830 -1.805 -1.196 1.00 97.06 76 ASN A O 1
ATOM 590 N N . ALA A 1 77 ? 5.787 -3.746 -0.768 1.00 97.56 77 ALA A N 1
ATOM 591 C CA . ALA A 1 77 ? 4.917 -3.225 0.269 1.00 97.56 77 ALA A CA 1
ATOM 592 C C . ALA A 1 77 ? 4.860 -4.141 1.494 1.00 97.56 77 ALA A C 1
ATOM 594 O O . ALA A 1 77 ? 4.739 -5.362 1.391 1.00 97.56 77 ALA A O 1
ATOM 595 N N . GLN A 1 78 ? 4.859 -3.508 2.665 1.00 97.38 78 GLN A N 1
ATOM 596 C CA . GLN A 1 78 ? 4.487 -4.116 3.933 1.00 97.38 78 GLN A CA 1
ATOM 597 C C . GLN A 1 78 ? 3.569 -3.146 4.672 1.00 97.38 78 GLN A C 1
ATOM 599 O O . GLN A 1 78 ? 3.978 -2.036 5.033 1.00 97.38 78 GLN A O 1
ATOM 604 N N . VAL A 1 79 ? 2.319 -3.552 4.863 1.00 97.75 79 VAL A N 1
ATOM 605 C CA . VAL A 1 79 ? 1.264 -2.710 5.422 1.00 97.75 79 VAL A CA 1
ATOM 606 C C . VAL A 1 79 ? 0.504 -3.431 6.526 1.00 97.75 79 VAL A C 1
ATOM 608 O O . VAL A 1 79 ? 0.430 -4.653 6.551 1.00 97.75 79 VAL A O 1
ATOM 611 N N . SER A 1 80 ? -0.072 -2.661 7.438 1.00 97.38 80 SER A N 1
ATOM 612 C CA . SER A 1 80 ? -1.087 -3.102 8.384 1.00 97.38 80 SER A CA 1
ATOM 613 C C . SER A 1 80 ? -2.407 -2.471 7.968 1.00 97.38 80 SER A C 1
ATOM 615 O O . SER A 1 80 ? -2.500 -1.249 7.830 1.00 97.38 80 SER A O 1
ATOM 617 N N . VAL A 1 81 ? -3.415 -3.307 7.753 1.00 96.88 81 VAL A N 1
ATOM 618 C CA . VAL A 1 81 ? -4.749 -2.898 7.308 1.00 96.88 81 VAL A CA 1
ATOM 619 C C . VAL A 1 81 ? -5.734 -3.155 8.447 1.00 96.88 81 VAL A C 1
ATOM 621 O O . VAL A 1 81 ? -5.676 -4.242 9.030 1.00 96.88 81 VAL A O 1
ATOM 624 N N . PRO A 1 82 ? -6.626 -2.208 8.783 1.00 95.69 82 PRO A N 1
ATOM 625 C CA . PRO A 1 82 ? -7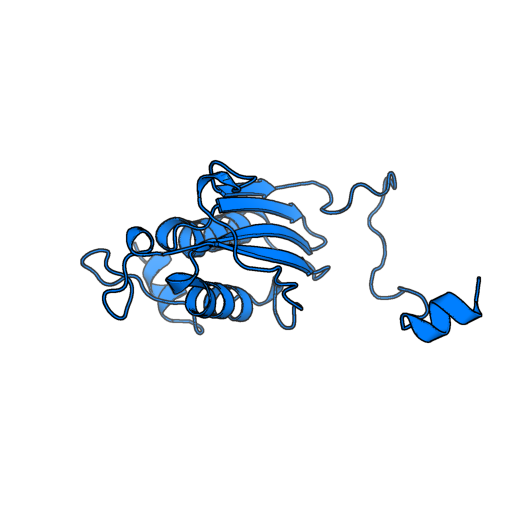.714 -2.475 9.719 1.00 95.69 82 PRO A CA 1
ATOM 626 C C . PRO A 1 82 ? -8.526 -3.692 9.255 1.00 95.69 82 PRO A C 1
ATOM 628 O O . PRO A 1 82 ? -8.822 -3.814 8.065 1.00 95.69 82 PRO A O 1
ATOM 631 N N . ASP A 1 83 ? -8.861 -4.612 10.160 1.00 94.62 83 ASP A N 1
ATOM 632 C CA . ASP A 1 83 ? -9.503 -5.892 9.818 1.00 94.62 83 ASP A CA 1
ATOM 633 C C . ASP A 1 83 ? -10.803 -5.731 9.008 1.00 94.62 83 ASP A C 1
ATOM 635 O O . ASP A 1 83 ? -11.040 -6.455 8.039 1.00 94.62 83 ASP A O 1
ATOM 639 N N . ASN A 1 84 ? -11.601 -4.720 9.341 1.00 92.12 84 ASN A N 1
ATOM 640 C CA . ASN A 1 84 ? -12.837 -4.351 8.658 1.00 92.12 84 ASN A CA 1
ATOM 641 C C . ASN A 1 84 ? -12.629 -3.686 7.278 1.00 92.12 84 ASN A C 1
ATOM 643 O O . ASN A 1 84 ? -13.599 -3.519 6.540 1.00 92.12 84 ASN A O 1
ATOM 647 N N . MET A 1 85 ? -11.391 -3.337 6.907 1.00 93.56 85 MET A N 1
ATOM 648 C CA . MET A 1 85 ? -11.029 -2.699 5.631 1.00 93.56 85 MET A CA 1
ATOM 649 C C . MET A 1 85 ? -10.292 -3.630 4.664 1.00 93.56 85 MET A C 1
ATOM 651 O O . MET A 1 85 ? -10.076 -3.258 3.510 1.00 93.56 85 MET A O 1
ATOM 655 N N . VAL A 1 86 ? -9.929 -4.845 5.085 1.00 92.50 86 VAL A N 1
ATOM 656 C CA . VAL A 1 86 ? -9.092 -5.777 4.307 1.00 92.50 86 VAL A CA 1
ATOM 657 C C . VAL A 1 86 ? -9.659 -6.056 2.911 1.00 92.50 86 VAL A C 1
ATOM 659 O O . VAL A 1 86 ? -8.958 -5.890 1.915 1.00 92.50 86 VAL A O 1
ATOM 662 N N . THR A 1 87 ? -10.947 -6.389 2.803 1.00 90.81 87 THR A N 1
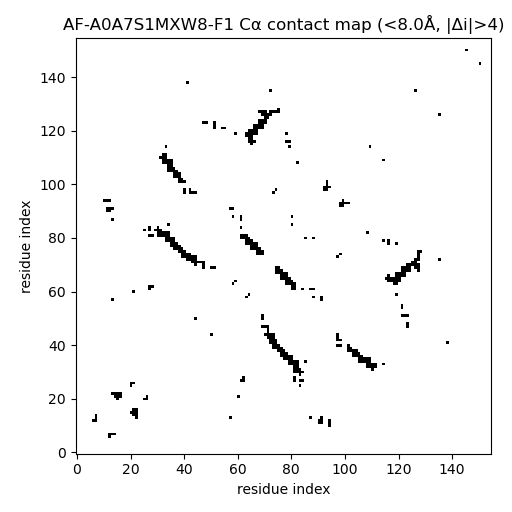ATOM 663 C CA . THR A 1 87 ? -11.596 -6.653 1.504 1.00 90.81 87 THR A CA 1
ATOM 664 C C . THR A 1 87 ? -11.600 -5.424 0.588 1.00 90.81 87 THR A C 1
ATOM 666 O O . THR A 1 87 ? -11.454 -5.541 -0.633 1.00 90.81 87 THR A O 1
ATOM 669 N N . MET A 1 88 ? -11.753 -4.232 1.167 1.00 89.06 88 MET A N 1
ATOM 670 C CA . MET A 1 88 ? -11.750 -2.980 0.414 1.00 89.06 88 MET A CA 1
ATOM 671 C C . MET A 1 88 ? -10.342 -2.671 -0.096 1.00 89.06 88 MET A C 1
ATOM 673 O O . MET A 1 88 ? -10.160 -2.410 -1.284 1.00 89.06 88 MET A O 1
ATOM 677 N N . PHE A 1 89 ? -9.338 -2.807 0.772 1.00 93.50 89 PHE A N 1
ATOM 678 C CA . PHE A 1 89 ? -7.929 -2.678 0.421 1.00 93.50 89 PHE A CA 1
ATOM 679 C C . PHE A 1 89 ? -7.540 -3.618 -0.730 1.00 93.50 89 PHE A C 1
ATOM 681 O O . PHE A 1 89 ? -6.999 -3.160 -1.734 1.00 93.50 89 PHE A O 1
ATOM 688 N N . GLU A 1 90 ? -7.896 -4.902 -0.656 1.00 91.69 90 GLU A N 1
ATOM 689 C CA . GLU A 1 90 ? -7.646 -5.876 -1.731 1.00 91.69 90 GLU A CA 1
ATOM 690 C C . GLU A 1 90 ? -8.253 -5.453 -3.064 1.00 91.69 90 GLU A C 1
ATOM 692 O O . GLU A 1 90 ? -7.609 -5.552 -4.107 1.00 91.69 90 GLU A O 1
ATOM 697 N N . SER A 1 91 ? -9.477 -4.930 -3.028 1.00 88.62 91 SER A N 1
ATOM 698 C CA . SER A 1 91 ? -10.152 -4.446 -4.229 1.00 88.62 91 SER A CA 1
ATOM 699 C C . SER A 1 91 ? -9.391 -3.278 -4.859 1.00 88.62 91 SER A C 1
ATOM 701 O O . SER A 1 91 ? -9.244 -3.241 -6.078 1.00 88.62 91 SER A O 1
ATOM 703 N N . THR A 1 92 ? -8.848 -2.359 -4.048 1.00 90.19 92 THR A N 1
ATOM 704 C CA . THR A 1 92 ? -8.009 -1.263 -4.568 1.00 90.19 92 THR A CA 1
ATOM 705 C C . THR A 1 92 ? -6.700 -1.762 -5.174 1.00 90.19 92 THR A C 1
ATOM 707 O O . THR A 1 92 ? -6.266 -1.223 -6.186 1.00 90.19 92 THR A O 1
ATOM 710 N N . VAL A 1 93 ? -6.090 -2.805 -4.599 1.00 91.69 93 VAL A N 1
ATOM 711 C CA . VAL A 1 93 ? -4.870 -3.420 -5.138 1.00 91.69 93 VAL A CA 1
ATOM 712 C C . VAL A 1 93 ? -5.153 -4.051 -6.501 1.00 91.69 93 VAL A C 1
ATOM 714 O O . VAL A 1 93 ? -4.437 -3.788 -7.460 1.00 91.69 93 VAL A O 1
ATOM 717 N N . LEU A 1 94 ? -6.225 -4.839 -6.608 1.00 84.69 94 LEU A N 1
ATOM 718 C CA . LEU A 1 94 ? -6.605 -5.525 -7.847 1.00 84.69 94 LEU A CA 1
ATOM 719 C C . LEU A 1 94 ? -7.051 -4.574 -8.968 1.00 84.69 94 LEU A C 1
ATOM 721 O O . LEU A 1 94 ? -7.093 -4.980 -10.126 1.00 84.69 94 LEU A O 1
ATOM 725 N N . ALA A 1 95 ? -7.401 -3.332 -8.634 1.00 86.12 95 ALA A N 1
ATOM 726 C CA . ALA A 1 95 ? -7.786 -2.307 -9.597 1.00 86.12 95 ALA A CA 1
ATOM 727 C C . ALA A 1 95 ? -6.591 -1.610 -10.265 1.00 86.12 95 ALA A C 1
ATOM 729 O O . ALA A 1 95 ? -6.770 -0.941 -11.281 1.00 86.12 95 ALA A O 1
ATOM 730 N N . MET A 1 96 ? -5.390 -1.726 -9.692 1.00 88.81 96 MET A N 1
ATOM 731 C CA . MET A 1 96 ? -4.180 -1.111 -10.234 1.00 88.81 96 MET A CA 1
ATOM 732 C C . MET A 1 96 ? -3.504 -2.078 -11.202 1.00 88.81 96 MET A C 1
ATOM 734 O O . MET A 1 96 ? -3.076 -3.162 -10.802 1.00 88.81 96 MET A O 1
ATOM 738 N N . ASP A 1 97 ? -3.355 -1.669 -12.462 1.00 90.44 97 ASP A N 1
ATOM 739 C CA . ASP A 1 97 ? -2.736 -2.495 -13.503 1.00 90.44 97 ASP A CA 1
ATOM 740 C C . ASP A 1 97 ? -1.316 -2.943 -13.102 1.00 90.44 97 ASP A C 1
ATOM 742 O O . ASP A 1 97 ? -0.914 -4.072 -13.388 1.00 90.44 97 ASP A O 1
ATOM 746 N N . GLU A 1 98 ? -0.560 -2.112 -12.379 1.00 92.50 98 GLU A N 1
ATOM 747 C CA . GLU A 1 98 ? 0.793 -2.428 -11.899 1.00 92.50 98 GLU A CA 1
ATOM 748 C C . GLU A 1 98 ? 0.820 -3.538 -10.839 1.00 92.50 98 GLU A C 1
ATOM 750 O O . GLU A 1 98 ? 1.834 -4.216 -10.673 1.00 92.50 98 GLU A O 1
ATOM 755 N N . LEU A 1 99 ? -0.298 -3.758 -10.144 1.00 91.88 99 LEU A N 1
ATOM 756 C CA . LEU A 1 99 ? -0.453 -4.759 -9.087 1.00 91.88 99 LEU A CA 1
ATOM 757 C C . LEU A 1 99 ? -1.320 -5.951 -9.514 1.00 91.88 99 LEU A C 1
ATOM 759 O O . LEU A 1 99 ? -1.552 -6.866 -8.725 1.00 91.88 99 LEU A O 1
ATOM 763 N N . GLU A 1 100 ? -1.763 -5.988 -10.768 1.00 86.44 100 GLU A N 1
ATOM 764 C CA . GLU A 1 100 ? -2.581 -7.071 -11.301 1.00 86.44 100 GLU A CA 1
ATOM 765 C C . GLU A 1 100 ? -1.921 -8.443 -11.069 1.00 86.44 100 GLU A C 1
ATOM 767 O O . GLU A 1 100 ? -0.762 -8.675 -11.444 1.00 86.44 100 GLU A O 1
ATOM 772 N N . GLY A 1 101 ? -2.673 -9.361 -10.454 1.00 84.69 101 GLY A N 1
ATOM 773 C CA . GLY A 1 101 ? -2.234 -10.729 -10.168 1.00 84.69 101 GLY A CA 1
ATOM 774 C C . GLY A 1 101 ? -1.225 -10.857 -9.024 1.00 84.69 101 GLY A C 1
ATOM 775 O O . GLY A 1 101 ? -0.620 -11.919 -8.877 1.00 84.69 101 GLY A O 1
ATOM 776 N N . VAL A 1 102 ? -1.007 -9.804 -8.227 1.00 93.50 102 VAL A N 1
ATOM 777 C CA . VAL A 1 102 ? -0.130 -9.880 -7.054 1.00 93.50 102 VAL A CA 1
ATOM 778 C C . VAL A 1 102 ? -0.695 -10.836 -5.999 1.00 93.50 102 VAL A C 1
ATOM 780 O O . VAL A 1 102 ? -1.887 -10.823 -5.692 1.00 93.50 102 VAL A O 1
ATOM 783 N N . TYR A 1 103 ? 0.175 -11.668 -5.425 1.00 93.50 103 TYR A N 1
ATOM 784 C CA . TYR A 1 103 ? -0.168 -12.474 -4.259 1.00 93.50 103 TYR A CA 1
ATOM 785 C C . TYR A 1 103 ? 0.010 -11.639 -2.990 1.00 93.50 103 TYR A C 1
ATOM 787 O O . TYR A 1 103 ? 1.092 -11.108 -2.736 1.00 93.50 103 TYR A O 1
ATOM 795 N N . LEU A 1 104 ? -1.053 -11.536 -2.199 1.00 95.56 104 LEU A N 1
ATOM 796 C CA . LEU A 1 104 ? -1.056 -10.817 -0.931 1.00 95.56 104 LEU A CA 1
ATOM 797 C C . LEU A 1 104 ? -0.801 -11.807 0.203 1.00 95.56 104 LEU A C 1
ATOM 799 O O . LEU A 1 104 ? -1.684 -12.595 0.543 1.00 95.56 104 LEU A O 1
ATOM 803 N N . ASN A 1 105 ? 0.398 -11.767 0.784 1.00 95.38 105 ASN A N 1
ATOM 804 C CA . ASN A 1 105 ? 0.717 -12.575 1.952 1.00 95.38 105 ASN A CA 1
ATOM 805 C C . ASN A 1 105 ? 0.128 -11.912 3.199 1.00 95.38 105 ASN A C 1
ATOM 807 O O . ASN A 1 105 ? 0.521 -10.793 3.536 1.00 95.38 105 ASN A O 1
ATOM 811 N N . LYS A 1 106 ? -0.827 -12.582 3.845 1.00 95.62 106 LYS A N 1
ATOM 812 C CA . LYS A 1 106 ? -1.547 -12.078 5.017 1.00 95.62 106 LYS A CA 1
ATOM 813 C C . LYS A 1 106 ? -1.118 -12.860 6.248 1.00 95.62 106 LYS A C 1
ATOM 815 O O . LYS A 1 106 ? -1.203 -14.086 6.235 1.00 95.62 106 LYS A O 1
ATOM 820 N N . ASP A 1 107 ? -0.715 -12.144 7.285 1.00 91.56 107 ASP A N 1
ATOM 821 C CA . ASP A 1 107 ? -0.360 -12.744 8.569 1.00 91.56 107 ASP A CA 1
ATOM 822 C C . ASP A 1 107 ? -1.568 -12.783 9.519 1.00 91.56 107 ASP A C 1
ATOM 824 O O . ASP A 1 107 ? -2.642 -12.243 9.226 1.00 91.56 107 ASP A O 1
ATOM 828 N N . ASP A 1 108 ? -1.375 -13.417 10.677 1.00 87.19 108 ASP A N 1
ATOM 829 C CA . ASP A 1 108 ? -2.383 -13.490 11.729 1.00 87.19 108 ASP A CA 1
ATOM 830 C C . ASP A 1 108 ? -2.794 -12.092 12.235 1.00 87.19 108 ASP A C 1
ATOM 832 O O . ASP A 1 108 ? -1.966 -11.172 12.276 1.00 87.19 108 ASP A O 1
ATOM 836 N N . PRO A 1 109 ? -4.063 -11.910 12.653 1.00 87.56 109 PRO A N 1
ATOM 837 C CA . PRO A 1 109 ? -4.528 -10.641 13.194 1.00 87.56 109 PRO A CA 1
ATOM 838 C C . PRO A 1 109 ? -3.724 -10.180 14.418 1.00 87.56 109 PRO A C 1
ATOM 840 O O . PRO A 1 109 ? -3.472 -10.952 15.343 1.00 87.56 109 PRO A O 1
ATOM 843 N N . LEU A 1 110 ? -3.387 -8.892 14.447 1.00 87.81 110 LEU A N 1
ATOM 844 C CA . LEU A 1 110 ? -2.650 -8.223 15.518 1.00 87.81 110 LEU A CA 1
ATOM 845 C C . LEU A 1 110 ? -3.535 -7.229 16.279 1.00 87.81 110 LEU A C 1
ATOM 847 O O . LEU A 1 110 ? -4.453 -6.629 15.707 1.00 87.81 110 LEU A O 1
ATOM 851 N N . SER A 1 111 ? -3.221 -7.002 17.559 1.00 88.00 111 SER A N 1
ATOM 852 C CA . SER A 1 111 ? -3.787 -5.888 18.327 1.00 88.00 111 SER A CA 1
ATOM 853 C C . SER A 1 111 ? -3.100 -4.561 17.978 1.00 88.00 111 SER A C 1
ATOM 855 O O . SER A 1 111 ? -2.016 -4.528 17.389 1.00 88.00 111 SER A O 1
ATOM 857 N N . MET A 1 112 ? -3.719 -3.438 18.354 1.00 83.56 112 MET A N 1
ATOM 858 C CA . MET A 1 112 ? -3.183 -2.102 18.068 1.00 83.56 112 MET A CA 1
ATOM 859 C C . MET A 1 112 ? -1.795 -1.875 18.696 1.00 83.56 112 MET A C 1
ATOM 861 O O . MET A 1 112 ? -0.940 -1.235 18.089 1.00 83.56 112 MET A O 1
ATOM 865 N N . GLU A 1 113 ? -1.536 -2.431 19.881 1.00 85.25 113 GLU A N 1
ATOM 866 C CA . GLU A 1 113 ? -0.260 -2.305 20.602 1.00 85.25 113 GLU A CA 1
ATOM 867 C C . GLU A 1 113 ? 0.896 -3.042 19.909 1.00 85.25 113 GLU A C 1
ATOM 869 O O . GLU A 1 113 ? 2.062 -2.794 20.215 1.00 85.25 113 GLU A O 1
ATOM 874 N N . GLN A 1 114 ? 0.581 -3.948 18.981 1.00 86.31 114 GLN A N 1
ATOM 875 C CA . GLN A 1 114 ? 1.544 -4.777 18.257 1.00 86.31 114 GLN A CA 1
ATOM 876 C C . GLN A 1 114 ? 1.883 -4.215 16.868 1.00 86.31 114 GLN A C 1
ATOM 878 O O . GLN A 1 114 ? 2.675 -4.816 16.141 1.00 86.31 114 GLN A O 1
ATOM 883 N N . LEU A 1 115 ? 1.298 -3.075 16.482 1.00 88.06 115 LEU A N 1
ATOM 884 C CA . LEU A 1 115 ? 1.487 -2.507 15.153 1.00 88.06 115 LEU A CA 1
ATOM 885 C C . LEU A 1 115 ? 2.932 -2.039 14.919 1.00 88.06 115 LEU A C 1
ATOM 887 O O . LEU A 1 115 ? 3.430 -1.169 15.638 1.00 88.06 115 LEU A O 1
ATOM 891 N N . PRO A 1 116 ? 3.601 -2.518 13.854 1.00 86.50 116 PRO A N 1
ATOM 892 C CA . PRO A 1 116 ? 4.971 -2.111 13.542 1.00 86.50 116 PRO A CA 1
ATOM 893 C C . PRO A 1 116 ? 5.056 -0.730 12.868 1.00 86.50 116 PRO A C 1
ATOM 895 O O . PRO A 1 116 ? 6.153 -0.197 12.666 1.00 86.50 116 PRO A O 1
ATOM 898 N N . PHE A 1 117 ? 3.918 -0.133 12.498 1.00 92.94 117 PHE A N 1
ATOM 899 C CA . PHE A 1 117 ? 3.847 1.118 11.747 1.00 92.94 117 PHE A CA 1
ATOM 900 C C . PHE A 1 117 ? 2.960 2.149 12.441 1.00 92.94 117 PHE A C 1
ATOM 902 O O . PHE A 1 117 ? 1.870 1.837 12.897 1.00 92.94 117 PHE A O 1
ATOM 909 N N . SER A 1 118 ? 3.402 3.409 12.441 1.00 92.00 118 SER A N 1
ATOM 910 C CA . SER A 1 118 ? 2.641 4.542 12.987 1.00 92.00 118 SER A CA 1
ATOM 911 C C . SER A 1 118 ? 1.937 5.397 11.930 1.00 92.00 118 SER A C 1
ATOM 913 O O . SER A 1 118 ? 1.128 6.253 12.272 1.00 92.00 118 SER A O 1
ATOM 915 N N . ARG A 1 119 ? 2.278 5.223 10.645 1.00 95.56 119 ARG A N 1
ATOM 916 C CA . ARG A 1 119 ? 1.694 5.952 9.506 1.00 95.56 119 ARG A CA 1
ATOM 917 C C . ARG A 1 119 ? 1.951 5.223 8.191 1.00 95.56 119 ARG A C 1
ATOM 919 O O . ARG A 1 119 ? 2.899 4.439 8.106 1.00 95.56 119 ARG A O 1
ATOM 926 N N . LEU A 1 120 ? 1.187 5.556 7.154 1.00 97.56 120 LEU A N 1
ATOM 927 C CA . LEU A 1 120 ? 1.463 5.135 5.782 1.00 97.56 120 LEU A CA 1
ATOM 928 C C . LEU A 1 120 ? 2.596 5.962 5.160 1.00 97.56 120 LEU A C 1
ATOM 930 O O . LEU A 1 120 ? 2.564 7.193 5.122 1.00 97.56 120 LEU A O 1
ATOM 934 N N . GLN A 1 121 ? 3.623 5.280 4.660 1.00 97.81 121 GLN A N 1
ATOM 935 C CA . GLN A 1 121 ? 4.723 5.876 3.912 1.00 97.81 121 GLN A CA 1
ATOM 936 C C . GLN A 1 121 ? 4.868 5.185 2.561 1.00 97.81 121 GLN A C 1
ATOM 938 O O . GLN A 1 121 ? 5.505 4.141 2.465 1.00 97.81 121 GLN A O 1
ATOM 943 N N . ILE A 1 122 ? 4.341 5.815 1.517 1.00 97.62 122 ILE A N 1
ATOM 944 C CA . ILE A 1 122 ? 4.588 5.421 0.129 1.00 97.62 122 ILE A CA 1
ATOM 945 C C . ILE A 1 122 ? 5.708 6.312 -0.406 1.00 97.62 122 ILE A C 1
ATOM 947 O O . ILE A 1 122 ? 5.596 7.540 -0.323 1.00 97.62 122 ILE A O 1
ATOM 951 N N . LYS A 1 123 ? 6.815 5.713 -0.858 1.00 96.25 123 LYS A N 1
ATOM 952 C CA . LYS A 1 123 ? 8.015 6.442 -1.282 1.00 96.25 123 LYS A CA 1
ATOM 953 C C . LYS A 1 123 ? 8.496 5.992 -2.663 1.00 96.25 123 LYS A C 1
ATOM 955 O O . LYS A 1 123 ? 8.749 4.796 -2.827 1.00 96.25 123 LYS A O 1
ATOM 960 N N . PRO A 1 124 ? 8.745 6.936 -3.585 1.00 95.94 124 PRO A N 1
ATOM 961 C CA . PRO A 1 124 ? 9.488 6.639 -4.797 1.00 95.94 124 PRO A CA 1
ATOM 962 C C . PRO A 1 124 ? 10.924 6.217 -4.447 1.00 95.94 124 PRO A C 1
ATOM 964 O O . PRO A 1 124 ? 11.537 6.683 -3.467 1.00 95.94 124 PRO A O 1
ATOM 967 N N . ARG A 1 125 ? 11.451 5.277 -5.225 1.00 94.00 125 ARG A N 1
ATOM 968 C CA . ARG A 1 125 ? 12.786 4.693 -5.101 1.00 94.00 125 ARG A CA 1
ATOM 969 C C . ARG A 1 125 ? 13.374 4.445 -6.482 1.00 94.00 125 ARG A C 1
ATOM 971 O O . ARG A 1 125 ? 12.654 4.322 -7.461 1.00 94.00 125 ARG A O 1
ATOM 978 N N . ARG A 1 126 ? 14.704 4.333 -6.532 1.00 89.19 126 ARG A N 1
ATOM 979 C CA . ARG A 1 126 ? 15.413 3.894 -7.742 1.00 89.19 126 ARG A CA 1
ATOM 980 C C . ARG A 1 126 ? 15.166 2.409 -8.030 1.00 89.19 126 ARG A C 1
ATOM 982 O O . ARG A 1 126 ? 15.044 2.032 -9.182 1.00 89.19 126 ARG A O 1
ATOM 989 N N . GLN A 1 127 ? 15.113 1.600 -6.973 1.00 87.06 127 GLN A N 1
ATOM 990 C CA . GLN A 1 127 ? 14.857 0.160 -6.986 1.00 87.06 127 GLN A CA 1
ATOM 991 C C . GLN A 1 127 ? 14.014 -0.190 -5.754 1.00 87.06 127 GLN A C 1
ATOM 993 O O . GLN A 1 127 ? 14.178 0.431 -4.694 1.00 87.06 127 GLN A O 1
ATOM 998 N N . VAL A 1 128 ? 13.109 -1.157 -5.886 1.00 85.25 128 VAL A N 1
ATOM 999 C CA . VAL A 1 128 ? 12.298 -1.672 -4.773 1.00 85.25 128 VAL A CA 1
ATOM 1000 C C . VAL A 1 128 ? 12.995 -2.794 -4.011 1.00 85.25 128 VAL A C 1
ATOM 1002 O O . VAL A 1 128 ? 12.656 -3.029 -2.849 1.00 85.25 128 VAL A O 1
ATOM 1005 N N . LEU A 1 129 ? 13.986 -3.448 -4.625 1.00 82.62 129 LEU A N 1
ATOM 1006 C CA . LEU A 1 129 ? 14.861 -4.424 -3.978 1.00 82.62 129 LEU A CA 1
ATOM 1007 C C . LEU A 1 129 ? 16.271 -3.847 -3.805 1.00 82.62 129 LEU A C 1
ATOM 1009 O O . LEU A 1 129 ? 16.869 -3.322 -4.737 1.00 82.62 129 LEU A O 1
ATOM 1013 N N . SER A 1 130 ? 16.813 -3.955 -2.591 1.00 76.50 130 SER A N 1
ATOM 1014 C CA . SER A 1 130 ? 18.195 -3.568 -2.284 1.00 76.50 130 SER A CA 1
ATOM 1015 C C . SER A 1 130 ? 19.124 -4.771 -2.456 1.00 76.50 130 SER A C 1
ATOM 1017 O O . SER A 1 130 ? 19.635 -5.307 -1.475 1.00 76.50 130 SER A O 1
ATOM 1019 N N . ASP A 1 131 ? 19.308 -5.220 -3.694 1.00 74.44 131 ASP A N 1
ATOM 1020 C CA . ASP A 1 131 ? 20.143 -6.378 -4.055 1.00 74.44 131 ASP A CA 1
ATOM 1021 C C . ASP A 1 131 ? 21.647 -6.049 -4.175 1.00 74.44 131 ASP A C 1
ATOM 1023 O O . ASP A 1 131 ? 22.482 -6.943 -4.304 1.00 74.44 131 ASP A O 1
ATOM 1027 N N . GLY A 1 132 ? 22.008 -4.764 -4.103 1.00 74.88 132 GLY A N 1
ATOM 1028 C CA . GLY A 1 132 ? 23.382 -4.289 -4.288 1.00 74.88 132 GLY A CA 1
ATOM 1029 C C . GLY A 1 132 ? 23.823 -4.235 -5.755 1.00 74.88 132 GLY A C 1
ATOM 1030 O O . GLY A 1 132 ? 24.973 -3.887 -6.030 1.00 74.88 132 GLY A O 1
ATOM 1031 N N . LEU A 1 133 ? 22.928 -4.535 -6.698 1.00 70.44 133 LEU A N 1
ATOM 1032 C CA . LEU A 1 133 ? 23.192 -4.489 -8.126 1.00 70.44 133 LEU A CA 1
ATOM 1033 C C . LEU A 1 133 ? 22.945 -3.075 -8.665 1.00 70.44 133 LEU A C 1
ATOM 1035 O O . LEU A 1 133 ? 21.937 -2.412 -8.413 1.00 70.44 133 LEU A O 1
ATOM 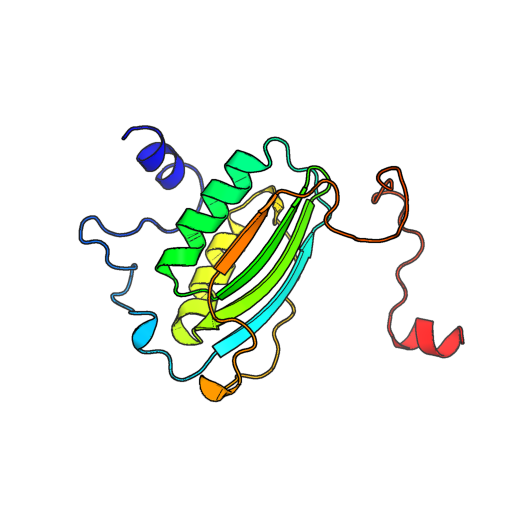1039 N N . GLY A 1 134 ? 23.915 -2.576 -9.432 1.00 65.75 134 GLY A N 1
ATOM 1040 C CA . GLY A 1 134 ? 23.864 -1.222 -9.990 1.00 65.75 134 GLY A CA 1
ATOM 1041 C C . GLY A 1 134 ? 22.810 -1.034 -11.089 1.00 65.75 134 GLY A C 1
ATOM 1042 O O . GLY A 1 134 ? 22.401 0.106 -11.329 1.00 65.75 134 GLY A O 1
ATOM 1043 N N . HIS A 1 135 ? 22.377 -2.129 -11.719 1.00 67.12 135 HIS A N 1
ATOM 1044 C CA . HIS A 1 135 ? 21.442 -2.188 -12.844 1.00 67.12 135 HIS A CA 1
ATOM 1045 C C . HIS A 1 135 ? 20.206 -3.019 -12.473 1.00 67.12 135 HIS A C 1
ATOM 1047 O O . HIS A 1 135 ? 20.304 -3.916 -11.641 1.00 67.12 135 HIS A O 1
ATOM 1053 N N . GLY A 1 136 ? 19.055 -2.707 -13.076 1.00 65.38 136 GLY A N 1
ATOM 1054 C CA . GLY A 1 136 ? 17.846 -3.520 -12.928 1.00 65.38 136 GLY A CA 1
ATOM 1055 C C . GLY A 1 136 ? 18.050 -4.912 -13.524 1.00 65.38 136 GLY A C 1
ATOM 1056 O O . GLY A 1 136 ? 18.726 -5.057 -14.546 1.00 65.38 136 GLY A O 1
ATOM 1057 N N . LEU A 1 137 ? 17.495 -5.926 -12.867 1.00 67.38 137 LEU A N 1
ATOM 1058 C CA . LEU A 1 137 ? 17.480 -7.292 -13.375 1.00 67.38 137 LEU A CA 1
ATOM 1059 C C . LEU A 1 137 ? 16.332 -7.467 -14.371 1.00 67.38 137 LEU A C 1
ATOM 1061 O O . LEU A 1 137 ? 15.260 -6.884 -14.211 1.00 67.38 137 LEU A O 1
ATOM 1065 N N . ASP A 1 138 ? 16.556 -8.295 -15.390 1.00 69.56 138 ASP A N 1
ATOM 1066 C CA . ASP A 1 138 ? 15.476 -8.765 -16.251 1.00 69.56 138 ASP A CA 1
ATOM 1067 C C . ASP A 1 138 ? 14.687 -9.847 -15.504 1.00 69.56 138 ASP A C 1
ATOM 1069 O O . ASP A 1 138 ? 15.083 -11.014 -15.441 1.00 69.56 138 ASP A O 1
ATOM 1073 N N . TRP A 1 139 ? 13.587 -9.431 -14.879 1.00 70.12 139 TRP A N 1
ATOM 1074 C CA . TRP A 1 139 ? 12.749 -10.300 -14.060 1.00 70.12 139 TRP A CA 1
ATOM 1075 C C . TRP A 1 139 ? 11.969 -11.345 -14.871 1.00 70.12 139 TRP A C 1
ATOM 1077 O O . TRP A 1 139 ? 11.439 -12.276 -14.260 1.00 70.12 139 TRP A O 1
ATOM 1087 N N . ASP A 1 140 ? 11.950 -11.251 -16.207 1.00 68.56 140 ASP A N 1
ATOM 1088 C CA . ASP A 1 140 ? 11.419 -12.305 -17.081 1.00 68.56 140 ASP A CA 1
ATOM 1089 C C . ASP A 1 140 ? 12.394 -13.493 -17.199 1.00 68.56 140 ASP A C 1
ATOM 1091 O O . ASP A 1 140 ? 11.986 -14.611 -17.515 1.00 68.56 140 ASP A O 1
ATOM 1095 N N . ASN A 1 141 ? 13.675 -13.296 -16.863 1.00 71.81 141 ASN A N 1
ATOM 1096 C CA . ASN A 1 141 ? 14.701 -14.339 -16.820 1.00 71.81 141 ASN A CA 1
ATOM 1097 C C . ASN A 1 141 ? 14.995 -14.798 -15.378 1.00 71.81 141 ASN A C 1
ATOM 1099 O O . ASN A 1 141 ? 16.124 -14.738 -14.888 1.00 71.81 141 ASN A O 1
ATOM 1103 N N . ASN A 1 142 ? 13.961 -15.247 -14.667 1.00 66.50 142 ASN A N 1
ATOM 1104 C CA . ASN A 1 142 ? 14.008 -15.530 -13.229 1.00 66.50 142 ASN A CA 1
ATOM 1105 C C . ASN A 1 142 ? 14.176 -17.019 -12.866 1.00 66.50 142 ASN A C 1
ATOM 1107 O O . ASN A 1 142 ? 13.564 -17.499 -11.918 1.00 66.50 142 ASN A O 1
ATOM 1111 N N . GLY A 1 143 ? 15.042 -17.754 -13.572 1.00 74.25 143 GLY A N 1
ATOM 1112 C CA . GLY A 1 143 ? 15.412 -19.132 -13.209 1.00 74.25 143 GLY A CA 1
ATOM 1113 C C . GLY A 1 143 ? 14.223 -20.091 -12.991 1.00 74.25 143 GLY A C 1
ATOM 1114 O O . GLY A 1 143 ? 13.122 -19.876 -13.491 1.00 74.25 143 GLY A O 1
ATOM 1115 N N . LYS A 1 144 ? 14.439 -21.195 -12.258 1.00 78.19 144 LYS A N 1
ATOM 1116 C CA . LYS A 1 144 ? 13.358 -22.121 -11.871 1.00 78.19 144 LYS A CA 1
ATOM 1117 C C . LYS A 1 144 ? 12.876 -21.777 -10.463 1.00 78.19 144 LYS A C 1
ATOM 1119 O O . LYS A 1 144 ? 13.645 -21.867 -9.509 1.00 78.19 144 LYS A O 1
ATOM 1124 N N . LYS A 1 145 ? 11.589 -21.452 -10.323 1.00 80.12 145 LYS A N 1
ATOM 1125 C CA . LYS A 1 145 ? 10.931 -21.383 -9.015 1.00 80.12 145 LYS A CA 1
ATOM 1126 C C . LYS A 1 145 ? 10.798 -22.800 -8.455 1.00 80.12 145 LYS A C 1
ATOM 1128 O O . LYS A 1 145 ? 10.223 -23.655 -9.125 1.00 80.12 145 LYS A O 1
ATOM 1133 N N . LEU A 1 146 ? 11.336 -23.024 -7.260 1.00 83.12 146 LEU A N 1
AT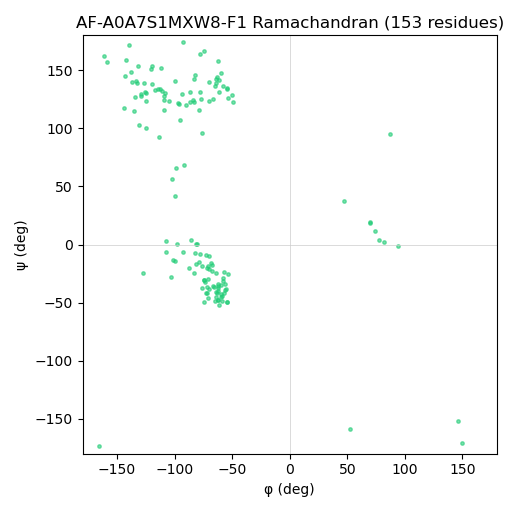OM 1134 C CA . LEU A 1 146 ? 11.190 -24.279 -6.528 1.00 83.12 146 LEU A CA 1
ATOM 1135 C C . LEU A 1 146 ? 10.097 -24.130 -5.472 1.00 83.12 146 LEU A C 1
ATOM 1137 O O . LEU A 1 146 ? 9.986 -23.075 -4.837 1.00 83.12 146 LEU A O 1
ATOM 1141 N N . ASP A 1 147 ? 9.286 -25.166 -5.293 1.00 87.44 147 ASP A N 1
ATOM 1142 C CA . ASP A 1 147 ? 8.407 -25.252 -4.129 1.00 87.44 147 ASP A CA 1
ATOM 1143 C C . ASP A 1 147 ? 9.201 -25.617 -2.850 1.00 87.44 147 ASP A C 1
ATOM 1145 O O . ASP A 1 147 ? 10.378 -25.985 -2.930 1.00 87.44 147 ASP A O 1
ATOM 1149 N N . PRO A 1 148 ? 8.612 -25.477 -1.642 1.00 85.88 148 PRO A N 1
ATOM 1150 C CA . PRO A 1 148 ? 9.330 -25.748 -0.396 1.00 85.88 148 PRO A CA 1
ATOM 1151 C C . PRO A 1 148 ? 9.889 -27.171 -0.279 1.00 85.88 148 PRO A C 1
ATOM 1153 O O . PRO A 1 148 ? 10.925 -27.356 0.359 1.00 85.88 148 PRO A O 1
ATOM 1156 N N . GLN A 1 149 ? 9.220 -28.165 -0.870 1.00 88.94 149 GLN A N 1
ATOM 1157 C CA . GLN A 1 149 ? 9.685 -29.547 -0.848 1.00 88.94 149 GLN A CA 1
ATOM 1158 C C . GLN A 1 149 ? 10.873 -29.718 -1.798 1.00 88.94 149 GLN A C 1
ATOM 1160 O O . GLN A 1 149 ? 11.914 -30.212 -1.370 1.00 88.94 149 GLN A O 1
ATOM 1165 N N . GLU A 1 150 ? 10.756 -29.239 -3.040 1.00 90.00 150 GLU A N 1
ATOM 1166 C CA . GLU A 1 150 ? 11.855 -29.252 -4.014 1.00 90.00 150 GLU A CA 1
ATOM 1167 C C . GLU A 1 150 ? 13.098 -28.526 -3.476 1.00 90.00 150 GLU A C 1
ATOM 1169 O O . GLU A 1 150 ? 14.224 -28.970 -3.688 1.00 90.00 150 GLU A O 1
ATOM 1174 N N . TRP A 1 151 ? 12.906 -27.411 -2.762 1.00 89.25 151 TRP A N 1
ATOM 1175 C CA . TRP A 1 151 ? 14.000 -26.689 -2.116 1.00 89.25 151 TRP A CA 1
ATOM 1176 C C . TRP A 1 151 ? 14.672 -27.525 -1.025 1.00 89.25 151 TRP A C 1
ATOM 1178 O O . TRP A 1 151 ? 15.897 -27.577 -0.962 1.00 89.25 151 TRP A O 1
ATOM 1188 N N . HIS A 1 152 ? 13.886 -28.182 -0.166 1.00 87.38 152 HIS A N 1
ATOM 1189 C CA . HIS A 1 152 ? 14.421 -29.020 0.907 1.00 87.38 152 HIS A CA 1
ATOM 1190 C C . HIS A 1 152 ? 15.231 -30.206 0.370 1.00 87.38 152 HIS A C 1
ATOM 1192 O O . HIS A 1 152 ? 16.258 -30.546 0.944 1.00 87.38 152 HIS A O 1
ATOM 1198 N N . GLU A 1 153 ? 14.793 -30.801 -0.739 1.00 91.75 153 GLU A N 1
ATOM 1199 C CA . GLU A 1 153 ? 15.483 -31.914 -1.402 1.00 91.75 153 GLU A CA 1
ATOM 1200 C C . GLU A 1 153 ? 16.777 -31.486 -2.123 1.00 91.75 153 GLU A C 1
ATOM 1202 O O . GLU A 1 153 ? 17.631 -32.329 -2.396 1.00 91.75 153 GLU A O 1
ATOM 1207 N N . ALA A 1 154 ? 16.932 -30.195 -2.435 1.00 83.88 154 ALA A N 1
ATOM 1208 C CA . ALA A 1 154 ? 18.093 -29.639 -3.132 1.00 83.88 154 ALA A CA 1
ATOM 1209 C C . ALA A 1 154 ? 19.214 -29.117 -2.204 1.00 83.88 154 ALA A C 1
ATOM 1211 O O . ALA A 1 154 ? 20.262 -28.706 -2.713 1.00 83.88 154 ALA A O 1
ATOM 1212 N N . LEU A 1 155 ? 18.990 -29.097 -0.882 1.00 72.25 155 LEU A N 1
ATOM 1213 C CA . LEU A 1 155 ? 19.966 -28.714 0.154 1.00 72.25 155 LEU A CA 1
ATOM 1214 C C . LEU A 1 155 ? 20.869 -29.887 0.559 1.00 72.25 155 LEU A C 1
ATOM 1216 O O . LEU A 1 155 ? 22.066 -29.617 0.812 1.00 72.25 155 LEU A O 1
#